Protein AF-A0A1W1H8B5-F1 (afdb_monomer_lite)

Sequence (47 aa):
MNISIFGMGYVGVVSAACLAKNGHTVVGVDPLPVKVDMINRGESPIW

InterPro domains:
  IPR001732 UDP-glucose/GDP-mannose dehydrogenase, N-terminal [PF03721] (1-46)
  IPR036291 NAD(P)-binding domain superfamily [SSF51735] (1-46)

Organism: NCBI:txid1246637

Foldseek 3Di:
DEEEFEDLDPVRVVVQVVCVVVVYHYHYHYPDVVCVVCVVVVHRSYD

Structure (mmCIF, N/CA/C/O backbone):
data_AF-A0A1W1H8B5-F1
#
_entry.id   AF-A0A1W1H8B5-F1
#
loop_
_atom_site.group_PDB
_atom_site.id
_atom_site.type_symbol
_atom_site.label_atom_id
_atom_site.label_alt_id
_atom_site.label_comp_id
_atom_site.label_asym_id
_atom_site.label_entity_id
_atom_site.label_seq_id
_atom_site.pdbx_PDB_ins_code
_atom_site.Cartn_x
_atom_site.Cartn_y
_atom_site.Cartn_z
_atom_site.occupancy
_atom_site.B_iso_or_equiv
_atom_site.auth_seq_id
_atom_site.auth_comp_id
_atom_site.auth_asym_id
_atom_site.auth_atom_id
_atom_site.pdbx_PDB_model_num
ATOM 1 N N . MET A 1 1 ? -10.966 7.258 9.979 1.00 96.69 1 MET A N 1
ATOM 2 C CA . MET A 1 1 ? -10.451 8.403 9.179 1.00 96.69 1 MET A CA 1
ATOM 3 C C . MET A 1 1 ? -10.133 7.919 7.776 1.00 96.69 1 MET A C 1
ATOM 5 O O . MET A 1 1 ? -9.849 6.735 7.642 1.00 96.69 1 MET A O 1
ATOM 9 N N . ASN A 1 2 ? -10.143 8.816 6.789 1.00 98.00 2 ASN A N 1
ATOM 10 C CA . ASN A 1 2 ? -9.730 8.523 5.416 1.00 98.00 2 ASN A CA 1
ATOM 11 C C . ASN A 1 2 ? -8.281 8.982 5.230 1.00 98.00 2 ASN A C 1
ATOM 13 O O . ASN A 1 2 ? -7.988 10.153 5.467 1.00 98.00 2 ASN A O 1
ATOM 17 N N . ILE A 1 3 ? -7.383 8.066 4.872 1.00 98.19 3 ILE A N 1
ATOM 18 C CA . ILE A 1 3 ? -5.941 8.315 4.782 1.00 98.19 3 ILE A CA 1
ATOM 19 C C . ILE A 1 3 ? -5.446 7.871 3.406 1.00 98.19 3 ILE A C 1
ATOM 21 O O . ILE A 1 3 ? -5.684 6.7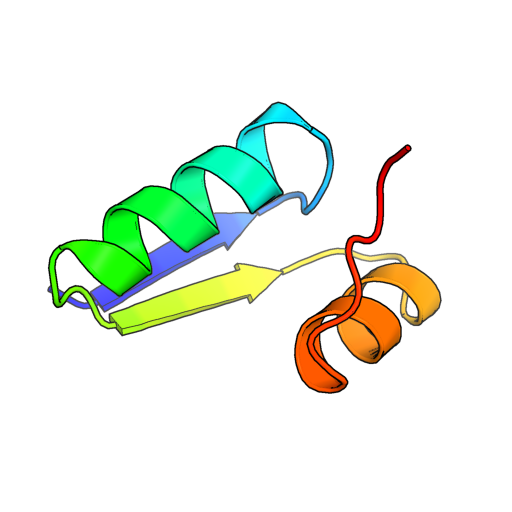36 3.003 1.00 98.19 3 ILE A O 1
ATOM 25 N N . SER A 1 4 ? -4.723 8.747 2.711 1.00 98.19 4 SER A N 1
ATOM 26 C CA . SER A 1 4 ? -4.077 8.425 1.434 1.00 98.19 4 SER A CA 1
ATOM 27 C C . SER A 1 4 ? -2.565 8.350 1.615 1.00 98.19 4 SER A C 1
ATOM 29 O O . SER A 1 4 ? -1.968 9.273 2.168 1.00 98.19 4 SER A O 1
ATOM 31 N N . ILE A 1 5 ? -1.944 7.267 1.143 1.00 98.00 5 ILE A N 1
ATOM 32 C CA . ILE A 1 5 ? -0.494 7.043 1.214 1.00 98.00 5 ILE A CA 1
ATOM 33 C C . ILE A 1 5 ? 0.057 6.951 -0.206 1.00 98.00 5 ILE A C 1
ATOM 35 O O . ILE A 1 5 ? -0.343 6.083 -0.978 1.00 98.00 5 ILE A O 1
ATOM 39 N N . PHE A 1 6 ? 0.987 7.846 -0.539 1.00 97.94 6 PHE A N 1
ATOM 40 C CA . PHE A 1 6 ? 1.668 7.871 -1.831 1.00 97.94 6 PHE A CA 1
ATOM 41 C C . PHE A 1 6 ? 3.030 7.183 -1.708 1.00 97.94 6 PHE A C 1
ATOM 43 O O . PHE A 1 6 ? 3.905 7.639 -0.975 1.00 97.94 6 PHE A O 1
ATOM 50 N N . GLY A 1 7 ? 3.190 6.088 -2.445 1.00 96.88 7 GLY A N 1
ATOM 51 C CA . GLY A 1 7 ? 4.321 5.170 -2.407 1.00 96.88 7 GLY A CA 1
ATOM 52 C C . GLY A 1 7 ? 4.003 3.919 -1.592 1.00 96.88 7 GLY A C 1
ATOM 53 O O . GLY A 1 7 ? 3.904 3.976 -0.371 1.00 96.88 7 GLY A O 1
ATOM 54 N N . MET A 1 8 ? 3.927 2.765 -2.258 1.00 97.19 8 MET A N 1
ATOM 55 C CA . MET A 1 8 ? 3.687 1.450 -1.648 1.00 97.19 8 MET A CA 1
ATOM 56 C C . MET A 1 8 ? 4.976 0.618 -1.605 1.00 97.19 8 MET A C 1
ATOM 58 O O . MET A 1 8 ? 5.020 -0.553 -1.976 1.00 97.19 8 MET A O 1
ATOM 62 N N . GLY A 1 9 ? 6.067 1.256 -1.170 1.00 94.62 9 GLY A N 1
ATOM 63 C CA . GLY A 1 9 ? 7.285 0.568 -0.731 1.00 94.62 9 GLY A CA 1
ATOM 64 C C . GLY A 1 9 ? 7.164 0.071 0.713 1.00 94.62 9 GLY A C 1
ATOM 65 O O . GLY A 1 9 ? 6.082 0.120 1.293 1.00 94.62 9 GLY A O 1
ATOM 66 N N . TYR A 1 10 ? 8.285 -0.333 1.320 1.00 95.31 10 TYR A N 1
ATOM 67 C CA . TYR A 1 10 ? 8.323 -0.877 2.687 1.00 95.31 10 TYR A CA 1
ATOM 68 C C . TYR A 1 10 ? 7.579 -0.010 3.710 1.00 95.31 10 TYR A C 1
ATOM 70 O O . TYR A 1 10 ? 6.624 -0.460 4.337 1.00 95.31 10 TYR A O 1
ATOM 78 N N . VAL A 1 11 ? 7.957 1.266 3.822 1.00 97.00 11 VAL A N 1
ATOM 79 C CA . VAL A 1 11 ? 7.347 2.183 4.796 1.00 97.00 11 VAL A CA 1
ATOM 80 C C . VAL A 1 11 ? 5.860 2.391 4.509 1.00 97.00 11 VAL A C 1
ATOM 82 O O . VAL A 1 11 ? 5.044 2.349 5.428 1.00 97.00 11 VAL A O 1
ATOM 85 N N . GLY A 1 12 ? 5.503 2.595 3.241 1.00 97.44 12 GLY A N 1
ATOM 86 C CA . GLY A 1 12 ? 4.131 2.884 2.838 1.00 97.44 12 GLY A CA 1
ATOM 87 C C . GLY A 1 12 ? 3.179 1.721 3.089 1.00 97.44 12 GLY A C 1
ATOM 88 O O . GLY A 1 12 ? 2.158 1.909 3.745 1.00 97.44 12 GLY A O 1
ATOM 89 N N . VAL A 1 13 ? 3.527 0.512 2.635 1.00 97.00 13 VAL A N 1
ATOM 90 C CA . VAL A 1 13 ? 2.639 -0.655 2.758 1.00 97.00 13 VAL A CA 1
ATOM 91 C C . VAL A 1 13 ? 2.498 -1.129 4.203 1.00 97.00 13 VAL A C 1
ATOM 93 O O . VAL A 1 13 ? 1.389 -1.444 4.628 1.00 97.00 13 VAL A O 1
ATOM 96 N N . VAL A 1 14 ? 3.578 -1.103 4.993 1.00 97.06 14 VAL A N 1
ATOM 97 C CA . VAL A 1 14 ? 3.520 -1.453 6.422 1.00 97.06 14 VAL A CA 1
ATOM 98 C C . VAL A 1 14 ? 2.651 -0.446 7.175 1.00 97.06 14 VAL A C 1
ATOM 100 O O . VAL A 1 14 ? 1.760 -0.840 7.928 1.00 97.06 14 VAL A O 1
ATOM 103 N N . SER A 1 15 ? 2.841 0.853 6.921 1.00 97.88 15 SER A N 1
ATOM 104 C CA . SER A 1 15 ? 2.016 1.899 7.537 1.00 97.88 15 SER A CA 1
ATOM 105 C C . SER A 1 15 ? 0.548 1.761 7.134 1.00 97.88 15 SER A C 1
ATOM 107 O O . SER A 1 15 ? -0.331 1.827 7.994 1.00 97.88 15 SER A O 1
ATOM 109 N N . ALA A 1 16 ? 0.277 1.514 5.847 1.00 97.62 16 ALA A N 1
ATOM 110 C CA . ALA A 1 16 ? -1.070 1.303 5.330 1.00 97.62 16 ALA A CA 1
ATOM 111 C C . ALA A 1 16 ? -1.759 0.122 6.020 1.00 97.62 16 ALA A C 1
ATOM 113 O O . ALA A 1 16 ? -2.891 0.262 6.479 1.00 97.62 16 ALA A O 1
ATOM 114 N N . ALA A 1 17 ? -1.064 -1.010 6.153 1.00 96.81 17 ALA A N 1
ATOM 115 C CA . ALA A 1 17 ? -1.591 -2.204 6.801 1.00 96.81 17 ALA A CA 1
ATOM 116 C C . ALA A 1 17 ? -1.893 -1.970 8.291 1.00 96.81 17 ALA A C 1
ATOM 118 O O . ALA A 1 17 ? -2.968 -2.337 8.766 1.00 96.81 17 ALA A O 1
ATOM 119 N N . CYS A 1 18 ? -0.991 -1.317 9.032 1.00 97.81 18 CYS A N 1
ATOM 120 C CA . CYS A 1 18 ? -1.212 -0.981 10.442 1.00 97.81 18 CYS A CA 1
ATOM 121 C C . CYS A 1 18 ? -2.398 -0.025 10.634 1.00 97.81 18 CYS A C 1
ATOM 123 O O . CYS A 1 18 ? -3.230 -0.240 11.515 1.00 97.81 18 CYS A O 1
ATOM 125 N N . LEU A 1 19 ? -2.506 1.012 9.800 1.00 98.31 19 LEU A N 1
ATOM 126 C CA . LEU A 1 19 ? -3.612 1.970 9.856 1.00 98.31 19 LEU A CA 1
ATOM 127 C C . LEU A 1 19 ? -4.944 1.314 9.470 1.00 98.31 19 LEU A C 1
ATOM 129 O O . LEU A 1 19 ? -5.945 1.520 10.155 1.00 98.31 19 LEU A O 1
ATOM 133 N N . ALA A 1 20 ? -4.956 0.473 8.436 1.00 97.62 20 ALA A N 1
ATOM 134 C CA . ALA A 1 20 ? -6.138 -0.294 8.061 1.00 97.62 20 ALA A CA 1
ATOM 135 C C . ALA A 1 20 ? -6.581 -1.231 9.197 1.00 97.62 20 ALA A C 1
ATOM 137 O O . ALA A 1 20 ? -7.755 -1.245 9.566 1.00 97.62 20 ALA A O 1
ATOM 138 N N . LYS A 1 21 ? -5.635 -1.942 9.830 1.00 97.88 21 LYS A N 1
ATOM 139 C CA . LYS A 1 21 ? -5.896 -2.808 10.993 1.00 97.88 21 LYS A CA 1
ATOM 140 C C . LYS A 1 21 ? -6.498 -2.047 12.178 1.00 97.88 21 LYS A C 1
ATOM 142 O O . LYS A 1 21 ? -7.329 -2.598 12.893 1.00 97.88 21 LYS A O 1
ATOM 147 N N . ASN A 1 22 ? -6.119 -0.786 12.368 1.00 98.31 22 ASN A N 1
ATOM 148 C CA . ASN A 1 22 ? -6.662 0.079 13.417 1.00 98.31 22 ASN A CA 1
ATOM 149 C C . ASN A 1 22 ? -8.043 0.679 13.069 1.00 98.31 22 ASN A C 1
ATOM 151 O O . ASN A 1 22 ? -8.554 1.508 13.819 1.00 98.31 22 ASN A O 1
ATOM 155 N N . GLY A 1 23 ? -8.661 0.280 11.950 1.00 98.25 23 GLY A N 1
ATOM 156 C CA . GLY A 1 23 ? -10.007 0.708 11.556 1.00 98.25 23 GLY A CA 1
ATOM 157 C C . GLY A 1 23 ? -10.051 1.999 10.734 1.00 98.25 23 GLY A C 1
ATOM 158 O O . GLY A 1 23 ? -11.116 2.600 10.583 1.00 98.25 23 GLY A O 1
ATOM 159 N N . HIS A 1 24 ? -8.916 2.460 10.203 1.00 98.44 24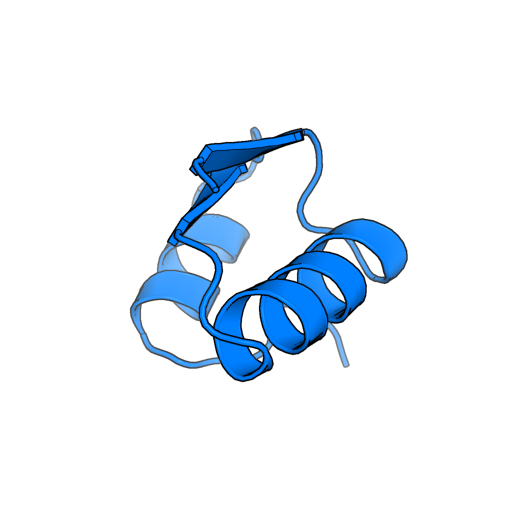 HIS A N 1
ATOM 160 C CA . HIS A 1 24 ? -8.893 3.577 9.261 1.00 98.44 24 HIS A CA 1
ATOM 161 C C . HIS A 1 24 ? -9.149 3.087 7.829 1.00 98.44 24 HIS A C 1
ATOM 163 O O . HIS A 1 24 ? -8.674 2.029 7.427 1.00 98.44 24 HIS A O 1
ATOM 169 N N . THR A 1 25 ? -9.849 3.889 7.029 1.00 98.44 25 THR A N 1
ATOM 170 C CA . THR A 1 25 ? -9.963 3.659 5.586 1.00 98.44 25 THR A CA 1
ATOM 171 C C . THR A 1 25 ? -8.697 4.190 4.930 1.00 98.44 25 THR A C 1
ATOM 173 O O . THR A 1 25 ? -8.429 5.393 4.995 1.00 98.44 25 THR A O 1
ATOM 176 N N . VAL A 1 26 ? -7.911 3.308 4.316 1.00 98.25 26 VAL A N 1
ATOM 177 C CA . VAL A 1 26 ? -6.623 3.660 3.707 1.00 98.25 26 VAL A CA 1
ATOM 178 C C . VAL A 1 26 ? -6.666 3.421 2.202 1.00 98.25 26 VAL A C 1
ATOM 180 O O . VAL A 1 26 ? -7.090 2.358 1.758 1.00 98.25 26 VAL A O 1
ATOM 183 N N . VAL A 1 27 ? -6.194 4.395 1.425 1.00 98.12 27 VAL A N 1
ATOM 184 C CA . VAL A 1 27 ? -5.966 4.270 -0.020 1.00 98.12 27 VAL A CA 1
ATOM 185 C C . VAL A 1 27 ? -4.467 4.377 -0.285 1.00 98.12 27 VAL A C 1
ATOM 187 O O . VAL A 1 27 ? -3.849 5.402 0.001 1.00 98.12 27 VAL A O 1
ATOM 190 N N . GLY A 1 28 ? -3.877 3.309 -0.819 1.00 97.44 28 GLY A N 1
ATOM 191 C CA . GLY A 1 28 ? -2.489 3.297 -1.278 1.00 97.44 28 GLY A CA 1
ATOM 192 C C . GLY A 1 28 ? -2.386 3.693 -2.750 1.00 97.44 28 GLY A C 1
ATOM 193 O O . GLY A 1 28 ? -3.179 3.231 -3.567 1.00 97.44 28 GLY A O 1
ATOM 194 N N . VAL A 1 29 ? -1.408 4.528 -3.093 1.00 97.94 29 VAL A N 1
ATOM 195 C CA . VAL A 1 29 ? -1.131 4.970 -4.467 1.00 97.94 29 VAL A CA 1
ATOM 196 C C . VAL A 1 29 ? 0.323 4.659 -4.797 1.00 97.94 29 VAL A C 1
ATOM 198 O O . VAL A 1 29 ? 1.220 5.111 -4.095 1.00 97.94 29 VAL A O 1
ATOM 201 N N . ASP A 1 30 ? 0.584 3.919 -5.871 1.00 97.81 30 ASP A N 1
ATOM 202 C CA . ASP A 1 30 ? 1.939 3.660 -6.374 1.00 97.81 30 ASP A CA 1
ATOM 203 C C . ASP A 1 30 ? 1.926 3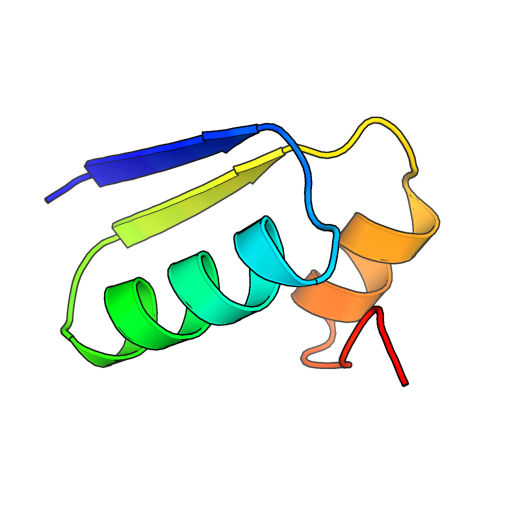.704 -7.909 1.00 97.81 30 ASP A C 1
ATOM 205 O O . ASP A 1 30 ? 0.954 3.242 -8.511 1.00 97.81 30 ASP A O 1
ATOM 209 N N . PRO A 1 31 ? 2.960 4.263 -8.565 1.00 97.44 31 PRO A N 1
ATOM 210 C CA . PRO A 1 31 ? 3.027 4.294 -10.023 1.00 97.44 31 PRO A CA 1
ATOM 211 C C . PRO A 1 31 ? 3.265 2.917 -10.656 1.00 97.44 31 PRO A C 1
ATOM 213 O O . PRO A 1 31 ? 3.063 2.787 -11.860 1.00 97.44 31 PRO A O 1
ATOM 216 N N . LEU A 1 32 ? 3.717 1.908 -9.898 1.00 97.06 32 LEU A N 1
ATOM 217 C CA . LEU A 1 32 ? 3.960 0.559 -10.410 1.00 97.06 32 LEU A CA 1
ATOM 218 C C . LEU A 1 32 ? 2.699 -0.311 -10.268 1.00 97.06 32 LEU A C 1
ATOM 220 O O . LEU A 1 32 ? 2.393 -0.744 -9.152 1.00 97.06 32 LEU A O 1
ATOM 224 N N . PRO A 1 33 ? 2.010 -0.661 -11.377 1.00 97.25 33 PRO A N 1
ATOM 225 C CA . PRO A 1 33 ? 0.757 -1.417 -11.318 1.00 97.25 33 PRO A CA 1
ATOM 226 C C . PRO A 1 33 ? 0.911 -2.770 -10.621 1.00 97.25 33 PRO A C 1
ATOM 228 O O . PRO A 1 33 ? 0.069 -3.151 -9.819 1.00 97.25 33 PRO A O 1
ATOM 231 N N . VAL A 1 34 ? 2.049 -3.445 -10.826 1.00 96.50 34 VAL A N 1
ATOM 232 C CA . VAL A 1 34 ? 2.334 -4.750 -10.211 1.00 96.50 34 VAL A CA 1
ATOM 233 C C . VAL A 1 34 ? 2.230 -4.727 -8.683 1.00 96.50 34 VAL A C 1
ATOM 235 O O . VAL A 1 34 ? 1.690 -5.662 -8.099 1.00 96.50 34 VAL A O 1
ATOM 238 N N . LYS A 1 35 ? 2.684 -3.651 -8.021 1.00 95.62 35 LYS A N 1
ATOM 239 C CA . LYS A 1 35 ? 2.594 -3.532 -6.559 1.00 95.62 35 LYS A CA 1
ATOM 240 C C . LYS A 1 35 ? 1.151 -3.350 -6.110 1.00 95.62 35 LYS A C 1
ATOM 242 O O . LYS A 1 35 ? 0.734 -3.966 -5.135 1.00 95.62 35 LYS A O 1
ATOM 247 N N . VAL A 1 36 ? 0.401 -2.512 -6.824 1.00 96.88 36 VAL A N 1
ATOM 248 C CA . VAL A 1 36 ? -1.019 -2.260 -6.552 1.00 96.88 36 VAL A CA 1
ATOM 249 C C . VAL A 1 36 ? -1.822 -3.552 -6.708 1.00 96.88 36 VAL A C 1
ATOM 251 O O . VAL A 1 36 ? -2.598 -3.900 -5.821 1.00 96.88 36 VAL A O 1
ATOM 254 N N . ASP A 1 37 ? -1.574 -4.308 -7.776 1.00 97.62 37 ASP A N 1
ATOM 255 C CA . ASP A 1 37 ? -2.255 -5.573 -8.043 1.00 97.62 37 ASP A CA 1
ATOM 256 C C . ASP A 1 37 ? -1.951 -6.632 -6.980 1.00 97.62 37 ASP A C 1
ATOM 258 O O . ASP A 1 37 ? -2.866 -7.312 -6.522 1.00 97.62 37 ASP A O 1
ATOM 262 N N . MET A 1 38 ? -0.689 -6.759 -6.552 1.00 97.12 38 MET A N 1
ATOM 263 C CA . MET A 1 38 ? -0.310 -7.660 -5.456 1.00 97.12 38 MET A CA 1
ATOM 264 C C . MET A 1 38 ? -1.071 -7.322 -4.170 1.00 97.12 38 MET A C 1
ATOM 266 O O . MET A 1 38 ? -1.723 -8.191 -3.595 1.00 97.12 38 MET A O 1
ATOM 270 N N . ILE A 1 39 ? -1.075 -6.050 -3.761 1.00 96.31 39 ILE A N 1
ATOM 271 C CA . ILE A 1 39 ? -1.774 -5.604 -2.546 1.00 96.31 39 ILE A CA 1
ATOM 272 C C . ILE A 1 39 ? -3.278 -5.876 -2.646 1.00 96.31 39 ILE A C 1
ATOM 274 O O . ILE A 1 39 ? -3.873 -6.376 -1.693 1.00 96.31 39 ILE A O 1
ATOM 278 N N . ASN A 1 40 ? -3.892 -5.606 -3.801 1.00 96.31 40 ASN A N 1
ATOM 279 C CA . ASN A 1 40 ? -5.314 -5.871 -4.035 1.00 96.31 40 ASN A CA 1
ATOM 280 C C . ASN A 1 40 ? -5.658 -7.371 -4.009 1.00 96.31 40 ASN A C 1
ATOM 282 O O . ASN A 1 40 ? -6.798 -7.728 -3.717 1.00 96.31 40 ASN A O 1
ATOM 286 N N . ARG A 1 41 ? -4.683 -8.254 -4.269 1.00 97.44 41 ARG A N 1
ATOM 287 C CA . ARG A 1 41 ? -4.803 -9.709 -4.075 1.00 97.44 41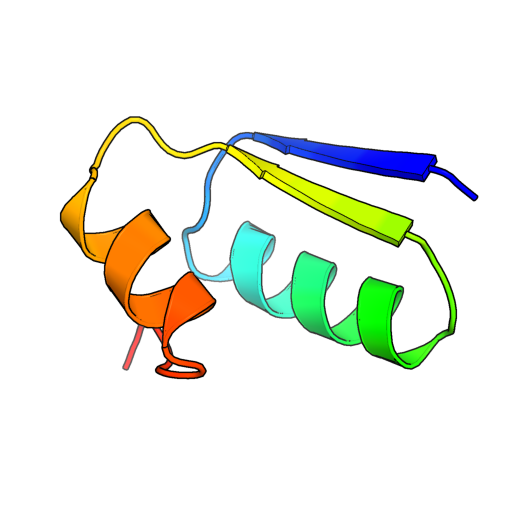 ARG A CA 1
ATOM 288 C C . ARG A 1 41 ? -4.488 -10.172 -2.646 1.00 97.44 41 ARG A C 1
ATOM 290 O O . ARG A 1 41 ? -4.592 -11.362 -2.364 1.00 97.44 41 ARG A O 1
ATOM 297 N N . GLY A 1 42 ? -4.122 -9.266 -1.738 1.00 95.00 42 GLY A N 1
ATOM 298 C CA . GLY A 1 42 ? -3.699 -9.600 -0.375 1.00 95.00 42 GLY A CA 1
ATOM 299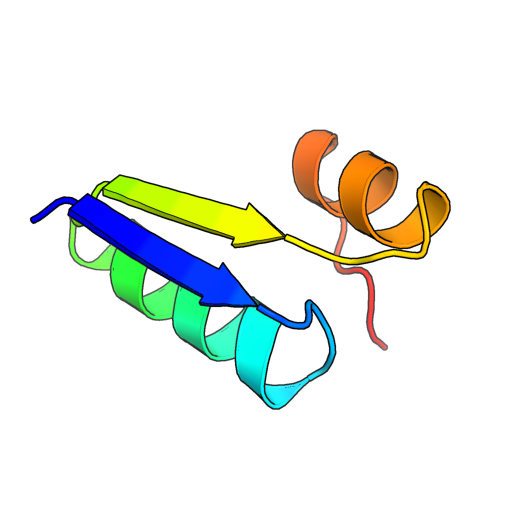 C C . GLY A 1 42 ? -2.258 -10.115 -0.279 1.00 95.00 42 GLY A C 1
ATOM 300 O O . GLY A 1 42 ? -1.881 -10.702 0.733 1.00 95.00 42 GLY A O 1
ATOM 301 N N . GLU A 1 43 ? -1.449 -9.904 -1.317 1.00 95.81 43 GLU A N 1
ATOM 302 C CA . GLU A 1 43 ? -0.038 -10.280 -1.365 1.00 95.81 43 GLU A CA 1
ATOM 303 C C . GLU A 1 43 ? 0.848 -9.107 -0.919 1.00 95.81 43 GLU A C 1
ATOM 305 O O . GLU A 1 43 ? 0.589 -7.943 -1.236 1.00 95.81 43 GLU A O 1
ATOM 310 N N . SER A 1 44 ? 1.938 -9.409 -0.208 1.00 94.62 44 SER A N 1
ATOM 311 C CA . SER A 1 44 ? 2.936 -8.394 0.136 1.00 94.62 44 SER A CA 1
ATOM 312 C C . SER A 1 44 ? 3.731 -7.991 -1.114 1.00 94.62 44 SER A C 1
ATOM 314 O O . SER A 1 44 ? 4.347 -8.861 -1.730 1.00 94.62 44 SER A O 1
ATOM 316 N N . PRO A 1 45 ? 3.799 -6.697 -1.480 1.00 94.00 45 PRO A N 1
ATOM 317 C CA . PRO A 1 45 ? 4.598 -6.216 -2.612 1.00 94.00 45 PRO A CA 1
ATOM 318 C C . PRO A 1 45 ? 6.105 -6.137 -2.293 1.00 94.00 45 PRO A C 1
ATOM 320 O O . PRO A 1 45 ? 6.888 -5.673 -3.121 1.00 94.00 45 PRO A O 1
ATOM 323 N N . ILE A 1 46 ? 6.499 -6.509 -1.071 1.00 90.06 46 ILE A N 1
ATOM 324 C CA . ILE A 1 46 ? 7.865 -6.479 -0.541 1.00 90.06 46 ILE A CA 1
ATOM 325 C C . ILE A 1 46 ? 8.191 -7.819 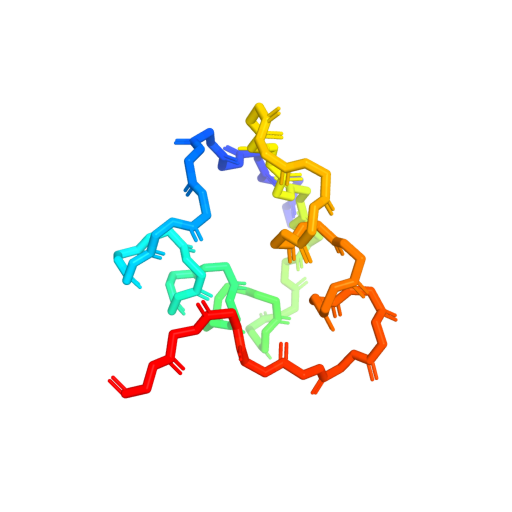0.142 1.00 90.06 46 ILE A C 1
ATOM 327 O O . ILE A 1 46 ? 7.284 -8.460 0.684 1.00 90.06 46 ILE A O 1
ATOM 331 N N . TRP A 1 47 ? 9.466 -8.217 0.119 1.00 80.88 47 TRP A N 1
ATOM 332 C CA . TRP A 1 47 ? 9.990 -9.443 0.739 1.00 80.88 47 TRP A CA 1
ATOM 333 C C . TRP A 1 47 ? 10.825 -9.133 1.977 1.00 80.88 47 TRP A C 1
ATOM 335 O O . TRP A 1 47 ? 11.560 -8.118 1.938 1.00 80.88 47 TRP A O 1
#

Secondary structure (DSSP, 8-state):
-EEEEE--SHHHHHHHHHHHHTT-EEEEE-S-HHHHHHHHTT--S--

pLDDT: mean 96.65, std 2.76, range [80.88, 98.44]

Radius of gyration: 9.79 Å; chains: 1; bounding box: 20×19×25 Å